Protein AF-A0A510KWW9-F1 (afdb_monomer_lite)

Structure (mmCIF, N/CA/C/O backbone):
data_AF-A0A510KWW9-F1
#
_entry.id   AF-A0A510KWW9-F1
#
loop_
_atom_site.group_PDB
_atom_site.id
_atom_site.type_symbol
_atom_site.label_atom_id
_atom_site.label_alt_id
_atom_site.label_comp_id
_atom_site.label_asym_id
_atom_site.label_entity_id
_atom_site.label_seq_id
_atom_site.pdbx_PDB_ins_code
_atom_site.Cartn_x
_atom_site.Cartn_y
_atom_site.Cartn_z
_atom_site.occupancy
_atom_site.B_iso_or_equiv
_atom_site.auth_seq_id
_atom_site.auth_comp_id
_atom_site.auth_asym_id
_atom_site.auth_atom_id
_atom_site.pdbx_PDB_model_num
ATOM 1 N N . MET A 1 1 ? 3.761 -15.481 -24.600 1.00 46.19 1 MET A N 1
ATOM 2 C CA . MET A 1 1 ? 4.751 -14.440 -24.250 1.00 46.19 1 MET A CA 1
ATOM 3 C C . MET A 1 1 ? 3.990 -13.136 -24.106 1.00 46.19 1 MET A C 1
ATOM 5 O O . MET A 1 1 ? 3.268 -12.791 -25.031 1.00 46.19 1 MET A O 1
ATOM 9 N N . TYR A 1 2 ? 4.041 -12.495 -22.937 1.00 48.88 2 TYR A N 1
ATOM 10 C CA . TYR A 1 2 ? 3.328 -11.239 -22.695 1.00 48.88 2 TYR A CA 1
ATOM 11 C C . TYR A 1 2 ? 3.977 -10.134 -23.534 1.00 48.88 2 TYR A C 1
ATOM 13 O O . TYR A 1 2 ? 5.136 -9.795 -23.311 1.00 48.88 2 TYR A O 1
ATOM 21 N N . ASP A 1 3 ? 3.262 -9.620 -24.533 1.00 52.78 3 ASP A N 1
ATOM 22 C CA . ASP A 1 3 ? 3.738 -8.524 -25.379 1.00 52.78 3 ASP A CA 1
ATOM 23 C C . ASP A 1 3 ? 3.841 -7.234 -24.545 1.00 52.78 3 ASP A C 1
ATOM 25 O O . ASP A 1 3 ? 2.838 -6.588 -24.245 1.00 52.78 3 ASP A O 1
ATOM 29 N N . GLY A 1 4 ? 5.060 -6.895 -24.114 1.00 59.75 4 GLY A N 1
ATOM 30 C CA . GLY A 1 4 ? 5.391 -5.620 -23.465 1.00 59.75 4 GLY A CA 1
ATOM 31 C C . GLY A 1 4 ? 5.189 -5.526 -21.947 1.00 59.75 4 GLY A C 1
ATOM 32 O O . GLY A 1 4 ? 5.529 -4.492 -21.372 1.00 59.75 4 GLY A O 1
ATOM 33 N N . GLY A 1 5 ? 4.678 -6.575 -21.293 1.00 73.88 5 GLY A N 1
ATOM 34 C CA . GLY A 1 5 ? 4.526 -6.634 -19.832 1.00 73.88 5 GLY A CA 1
ATOM 35 C C . GLY A 1 5 ? 5.814 -7.031 -19.097 1.00 73.88 5 GLY A C 1
ATOM 36 O O . GLY A 1 5 ? 6.693 -7.673 -19.670 1.00 73.88 5 GLY A O 1
ATOM 37 N N . ILE A 1 6 ? 5.912 -6.680 -17.811 1.00 85.56 6 ILE A N 1
ATOM 38 C CA . ILE A 1 6 ? 6.996 -7.101 -16.911 1.00 85.56 6 ILE A CA 1
ATOM 39 C C . ILE A 1 6 ? 6.440 -8.017 -15.817 1.00 85.56 6 ILE A C 1
ATOM 41 O O . ILE A 1 6 ? 5.424 -7.717 -15.201 1.00 85.56 6 ILE A O 1
ATOM 45 N N . ASN A 1 7 ? 7.124 -9.133 -15.578 1.00 86.62 7 ASN A N 1
ATOM 46 C CA . ASN A 1 7 ? 6.945 -9.979 -14.402 1.00 86.62 7 ASN A CA 1
ATOM 47 C C . ASN A 1 7 ? 8.329 -10.513 -14.025 1.00 86.62 7 ASN A C 1
ATOM 49 O O . ASN A 1 7 ? 8.817 -11.454 -14.648 1.00 86.62 7 ASN A O 1
ATOM 53 N N . GLN A 1 8 ? 9.012 -9.814 -13.123 1.00 87.81 8 GLN A N 1
ATOM 54 C CA . GLN A 1 8 ? 10.411 -10.064 -12.781 1.00 87.81 8 GLN A CA 1
ATOM 55 C C . GLN A 1 8 ? 10.607 -9.933 -11.274 1.00 87.81 8 GLN A C 1
ATOM 57 O O . GLN A 1 8 ? 10.039 -9.034 -10.653 1.00 87.81 8 GLN A O 1
ATOM 62 N N . VAL A 1 9 ? 11.460 -10.787 -10.708 1.00 90.12 9 VAL A N 1
ATOM 63 C CA . VAL A 1 9 ? 11.978 -10.601 -9.349 1.00 90.12 9 VAL A CA 1
ATOM 64 C C . VAL A 1 9 ? 13.069 -9.537 -9.431 1.00 90.12 9 VAL A C 1
ATOM 66 O O . VAL A 1 9 ? 14.187 -9.809 -9.855 1.00 90.12 9 VAL A O 1
ATOM 69 N N . MET A 1 10 ? 12.720 -8.290 -9.114 1.00 91.50 10 MET A N 1
ATOM 70 C CA . MET A 1 10 ? 13.661 -7.169 -9.154 1.00 91.50 10 MET A CA 1
ATOM 71 C C . MET A 1 10 ? 14.387 -7.047 -7.810 1.00 91.50 10 MET A C 1
ATOM 73 O O . MET A 1 10 ? 13.744 -6.956 -6.767 1.00 91.50 10 MET A O 1
ATOM 77 N N . GLY A 1 11 ? 15.718 -6.983 -7.826 1.00 91.25 11 GLY A N 1
ATOM 78 C CA . GLY A 1 11 ? 16.525 -6.920 -6.608 1.00 91.25 11 GLY A CA 1
ATOM 79 C C . GLY A 1 11 ? 17.961 -6.477 -6.869 1.00 91.25 11 GLY A C 1
ATOM 80 O O . GLY A 1 11 ? 18.468 -6.556 -7.986 1.00 91.25 11 GLY A O 1
ATOM 81 N N . THR A 1 12 ? 18.630 -5.976 -5.830 1.00 89.88 12 THR A N 1
ATOM 82 C CA . THR A 1 12 ? 20.052 -5.586 -5.887 1.00 89.88 12 THR A CA 1
ATOM 83 C C . THR A 1 12 ? 21.000 -6.720 -5.501 1.00 89.88 12 THR A C 1
ATOM 85 O O . THR A 1 12 ? 22.215 -6.573 -5.666 1.00 89.88 12 THR A O 1
ATOM 88 N N . GLN A 1 13 ? 20.452 -7.830 -4.999 1.00 89.06 13 GLN A N 1
ATOM 89 C CA . GLN A 1 13 ? 21.200 -9.014 -4.593 1.00 89.06 13 GLN A CA 1
ATOM 90 C C . GLN A 1 13 ? 21.822 -9.728 -5.803 1.00 89.06 13 GLN A C 1
ATOM 92 O O . GLN A 1 13 ? 21.402 -9.524 -6.942 1.00 89.06 13 GLN A O 1
ATOM 97 N N . ASP A 1 14 ? 22.843 -10.542 -5.543 1.00 89.44 14 ASP A N 1
ATOM 98 C CA . ASP A 1 14 ? 23.464 -11.435 -6.525 1.00 89.44 14 ASP A CA 1
ATOM 99 C C . ASP A 1 14 ? 23.180 -12.888 -6.115 1.00 89.44 14 ASP A C 1
ATOM 101 O O . ASP A 1 14 ? 24.012 -13.569 -5.523 1.00 89.44 14 ASP A O 1
ATOM 105 N N . ASP A 1 15 ? 21.928 -13.304 -6.304 1.00 92.31 15 ASP A N 1
ATOM 106 C CA . ASP A 1 15 ? 21.355 -14.575 -5.828 1.00 92.31 15 ASP A CA 1
ATOM 107 C C . ASP A 1 15 ? 20.952 -15.519 -6.980 1.00 92.31 15 ASP A C 1
ATOM 109 O O . ASP A 1 15 ? 20.363 -16.576 -6.757 1.00 92.31 15 ASP A O 1
ATOM 113 N N . GLY A 1 16 ? 21.253 -15.136 -8.225 1.00 91.19 16 GLY A N 1
ATOM 114 C CA . GLY A 1 16 ? 20.901 -15.888 -9.430 1.00 91.19 16 GLY A CA 1
ATOM 115 C C . GLY A 1 16 ? 19.420 -15.841 -9.829 1.00 91.19 16 GLY A C 1
ATOM 116 O O . GLY A 1 16 ? 19.074 -16.411 -10.864 1.00 91.19 16 GLY A O 1
ATOM 117 N N . VAL A 1 17 ? 18.554 -15.166 -9.065 1.00 90.00 17 VAL A N 1
ATOM 118 C CA . VAL A 1 17 ? 17.116 -15.017 -9.366 1.00 90.00 17 VAL A CA 1
ATOM 119 C C . VAL A 1 17 ? 16.690 -13.557 -9.528 1.00 90.00 17 VAL A C 1
ATOM 121 O O . VAL A 1 17 ? 15.784 -13.264 -10.308 1.00 90.00 17 VAL A O 1
ATOM 124 N N . SER A 1 18 ? 17.360 -12.640 -8.837 1.00 92.31 18 SER A N 1
ATOM 125 C CA . SER A 1 18 ? 17.085 -11.211 -8.835 1.00 92.31 18 SER A CA 1
ATOM 126 C C . SER A 1 18 ? 17.694 -10.512 -10.051 1.00 92.31 18 SER A C 1
ATOM 128 O O . SER A 1 18 ? 18.872 -10.680 -10.374 1.00 92.31 18 SER A O 1
ATOM 130 N N . VAL A 1 19 ? 16.912 -9.650 -10.703 1.00 93.06 19 VAL A N 1
ATOM 131 C CA . VAL A 1 19 ? 17.382 -8.781 -11.790 1.00 93.06 19 VAL A CA 1
ATOM 132 C C . VAL A 1 19 ? 17.459 -7.318 -11.344 1.00 93.06 19 VAL A C 1
ATOM 134 O O . VAL A 1 19 ? 16.545 -6.777 -10.723 1.00 93.06 19 VAL A O 1
ATOM 137 N N . LYS A 1 20 ? 18.564 -6.645 -11.686 1.00 92.88 20 LYS A N 1
ATOM 138 C CA . LYS A 1 20 ? 18.809 -5.234 -11.319 1.00 92.88 20 LYS A CA 1
ATOM 139 C C . LYS A 1 20 ? 18.159 -4.236 -12.278 1.00 92.88 20 LYS A C 1
ATOM 141 O O . LYS A 1 20 ? 17.880 -3.103 -11.899 1.00 92.88 20 LYS A O 1
ATOM 146 N N . GLU A 1 21 ? 17.950 -4.636 -13.529 1.00 92.75 21 GLU A N 1
ATOM 147 C CA . GLU A 1 21 ? 17.449 -3.772 -14.596 1.00 92.75 21 GLU A CA 1
ATOM 148 C C . GLU A 1 21 ? 16.561 -4.577 -15.549 1.00 92.75 21 GLU A C 1
ATOM 150 O O . GLU A 1 21 ? 16.926 -5.671 -15.976 1.00 92.75 21 GLU A O 1
ATOM 155 N N . PHE A 1 22 ? 15.423 -3.996 -15.931 1.00 90.94 22 PHE A N 1
ATOM 156 C CA . PHE A 1 22 ? 14.594 -4.483 -17.027 1.00 90.94 22 PHE A CA 1
ATOM 157 C C . PHE A 1 22 ? 14.551 -3.426 -18.131 1.00 90.94 22 PHE A C 1
ATOM 159 O O . PHE A 1 22 ? 14.218 -2.265 -17.882 1.00 90.94 22 PHE A O 1
ATOM 166 N N . LYS A 1 23 ? 14.891 -3.823 -19.360 1.00 89.94 23 LYS A N 1
ATOM 167 C CA . LYS A 1 23 ? 14.899 -2.936 -20.531 1.00 89.94 23 LYS A CA 1
ATOM 168 C C . LYS A 1 23 ? 13.671 -3.182 -21.393 1.00 89.94 23 LYS A C 1
ATOM 170 O O . LYS A 1 23 ? 13.186 -4.302 -21.487 1.00 89.94 23 LYS A O 1
ATOM 175 N N . ASN A 1 24 ? 13.237 -2.129 -22.084 1.00 87.88 24 ASN A N 1
ATOM 176 C CA . ASN A 1 24 ? 12.131 -2.162 -23.045 1.00 87.88 24 ASN A CA 1
ATOM 177 C C . ASN A 1 24 ? 10.748 -2.416 -22.414 1.00 87.88 24 ASN A C 1
ATOM 179 O O . ASN A 1 24 ? 9.878 -3.006 -23.051 1.00 87.88 24 ASN A O 1
ATOM 183 N N . LEU A 1 25 ? 10.527 -1.932 -21.183 1.00 88.12 25 LEU A N 1
ATOM 184 C CA . LEU A 1 25 ? 9.182 -1.843 -20.607 1.00 88.12 25 LEU A CA 1
ATOM 185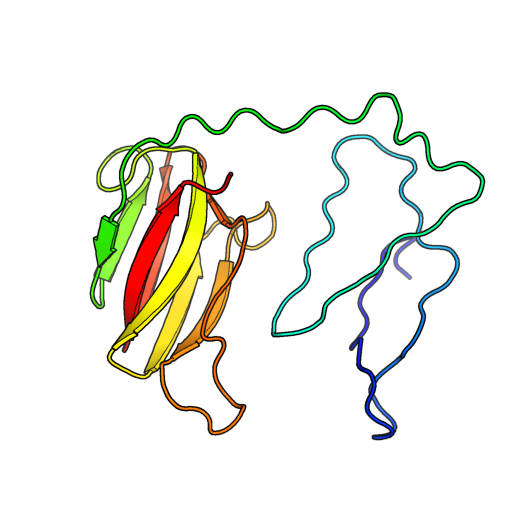 C C . LEU A 1 25 ? 8.293 -0.968 -21.494 1.00 88.12 25 LEU A C 1
ATOM 187 O O . LEU A 1 25 ? 8.621 0.188 -21.771 1.00 88.12 25 LEU A O 1
ATOM 191 N N . LYS A 1 26 ? 7.165 -1.526 -21.934 1.00 85.81 26 LYS A N 1
ATOM 192 C CA . LYS A 1 26 ? 6.242 -0.868 -22.853 1.00 85.81 26 LYS A CA 1
ATOM 193 C C . LYS A 1 26 ? 5.103 -0.228 -22.060 1.00 85.81 26 LYS A C 1
ATOM 195 O O . LYS A 1 26 ? 4.219 -0.914 -21.563 1.00 85.81 26 LYS A O 1
ATOM 200 N N . LEU A 1 27 ? 5.152 1.098 -21.937 1.00 83.50 27 LEU A N 1
ATOM 201 C CA . LEU A 1 27 ? 4.135 1.926 -21.275 1.00 83.50 27 LEU A CA 1
ATOM 202 C C . LEU A 1 27 ? 3.444 2.835 -22.304 1.00 83.50 27 LEU A C 1
ATOM 204 O O . LEU A 1 27 ? 3.488 4.057 -22.196 1.00 83.50 27 LEU A O 1
ATOM 208 N N . ASP A 1 28 ? 2.902 2.242 -23.369 1.00 80.88 28 ASP A N 1
ATOM 209 C CA . ASP A 1 28 ? 2.412 2.957 -24.559 1.00 80.88 28 ASP A CA 1
ATOM 210 C C . ASP A 1 28 ? 0.882 3.096 -24.637 1.00 80.88 28 ASP A C 1
ATOM 212 O O . ASP A 1 28 ? 0.360 3.712 -25.567 1.00 80.88 28 ASP A O 1
ATOM 216 N N . LYS A 1 29 ? 0.157 2.562 -23.651 1.00 81.44 29 LYS A N 1
ATOM 217 C CA . LYS A 1 29 ? -1.300 2.688 -23.522 1.00 81.44 29 LYS A CA 1
ATOM 218 C C . LYS A 1 29 ? -1.652 3.540 -22.308 1.00 81.44 29 LYS A C 1
ATOM 220 O O . LYS A 1 29 ? -0.873 3.663 -21.364 1.00 81.44 29 LYS A O 1
ATOM 225 N N . LYS A 1 30 ? -2.852 4.123 -22.335 1.00 75.88 30 LYS A N 1
ATOM 226 C CA . LYS A 1 30 ? -3.446 4.734 -21.140 1.00 75.88 30 LYS A CA 1
ATOM 227 C C . LYS A 1 30 ? -3.742 3.651 -20.100 1.00 75.88 30 LYS A C 1
ATOM 229 O O . LYS A 1 30 ? -3.934 2.493 -20.462 1.00 75.88 30 LYS A O 1
ATOM 234 N N . ASP A 1 31 ? -3.753 4.059 -18.834 1.00 75.00 31 ASP A N 1
ATOM 235 C CA . ASP A 1 31 ? -4.178 3.237 -17.694 1.00 75.00 31 ASP A CA 1
ATOM 236 C C . ASP A 1 31 ? -3.354 1.953 -17.470 1.00 75.00 31 ASP A C 1
ATOM 238 O O . ASP A 1 31 ? -3.835 0.984 -16.891 1.00 75.00 31 ASP A O 1
ATOM 242 N N . ILE A 1 32 ? -2.082 1.948 -17.889 1.00 79.75 32 ILE A N 1
ATOM 243 C CA . ILE A 1 32 ? -1.135 0.895 -17.502 1.00 79.75 32 ILE A CA 1
ATOM 244 C C . ILE A 1 32 ? -0.736 1.098 -16.036 1.00 79.75 32 ILE A C 1
ATOM 246 O O . ILE A 1 32 ? -0.161 2.131 -15.683 1.00 79.75 32 ILE A O 1
ATOM 250 N N . SER A 1 33 ? -0.999 0.096 -15.197 1.00 78.00 33 SER A N 1
ATOM 251 C CA . SER A 1 33 ? -0.508 0.028 -13.823 1.00 78.00 33 SER A CA 1
ATOM 252 C C . SER A 1 33 ? 0.861 -0.653 -13.763 1.00 78.00 33 SER A C 1
ATOM 254 O O . SER A 1 33 ? 1.150 -1.609 -14.482 1.00 78.00 33 SER A O 1
ATOM 256 N N . ILE A 1 34 ? 1.722 -0.142 -12.885 1.00 82.31 34 ILE A N 1
ATOM 257 C CA . ILE A 1 34 ? 2.943 -0.825 -12.461 1.00 82.31 34 ILE A CA 1
ATOM 258 C C . ILE A 1 34 ? 2.793 -1.049 -10.967 1.00 82.31 34 ILE A C 1
ATOM 260 O O . ILE A 1 34 ? 2.711 -0.085 -10.207 1.00 82.31 34 ILE A O 1
ATOM 264 N N . THR A 1 35 ? 2.770 -2.312 -10.566 1.00 78.94 35 THR A N 1
ATOM 265 C CA . THR A 1 35 ? 2.732 -2.702 -9.159 1.00 78.94 35 THR A CA 1
ATOM 266 C C . THR A 1 35 ? 4.134 -3.103 -8.726 1.00 78.94 35 THR A C 1
ATOM 268 O O . THR A 1 35 ? 4.808 -3.873 -9.413 1.00 78.94 35 THR A O 1
ATOM 271 N N . VAL A 1 36 ? 4.584 -2.558 -7.598 1.00 83.75 36 VAL A N 1
ATOM 272 C CA . VAL A 1 36 ? 5.880 -2.870 -6.995 1.00 83.75 36 VAL A CA 1
ATOM 273 C C . VAL A 1 36 ? 5.609 -3.370 -5.589 1.00 83.75 36 VAL A C 1
ATOM 275 O O . VAL A 1 36 ? 5.153 -2.605 -4.746 1.00 83.75 36 VAL A O 1
ATOM 278 N N . ASN A 1 37 ? 5.867 -4.654 -5.374 1.00 77.38 37 ASN A N 1
ATOM 279 C CA . ASN A 1 37 ? 5.618 -5.325 -4.103 1.00 77.38 37 ASN A CA 1
ATOM 280 C C . ASN A 1 37 ? 6.905 -5.429 -3.280 1.00 77.38 37 ASN A C 1
ATOM 282 O O . ASN A 1 37 ? 8.020 -5.314 -3.806 1.00 77.38 37 ASN A O 1
ATOM 286 N N . GLY A 1 38 ? 6.750 -5.685 -1.983 1.00 79.62 38 GLY A N 1
ATOM 287 C CA . GLY A 1 38 ? 7.874 -5.786 -1.058 1.00 79.62 38 GLY A CA 1
ATOM 288 C C . GLY A 1 38 ? 8.609 -4.456 -0.856 1.00 79.62 38 GLY A C 1
ATOM 289 O O . GLY A 1 38 ? 8.005 -3.394 -0.739 1.00 79.62 38 GLY A O 1
ATOM 290 N N . THR A 1 39 ? 9.939 -4.508 -0.773 1.00 79.19 39 THR A N 1
ATOM 291 C CA . THR A 1 39 ? 10.787 -3.348 -0.430 1.00 79.19 39 THR A CA 1
ATOM 292 C C . THR A 1 39 ? 11.516 -2.741 -1.629 1.00 79.19 39 THR A C 1
ATOM 294 O O . THR A 1 39 ? 12.351 -1.847 -1.467 1.00 79.19 39 THR A O 1
ATOM 297 N N . ALA A 1 40 ? 11.230 -3.221 -2.841 1.00 85.19 40 ALA A N 1
ATOM 298 C CA . ALA A 1 40 ? 11.894 -2.749 -4.044 1.00 85.19 40 ALA A CA 1
ATOM 299 C C . ALA A 1 40 ? 11.528 -1.284 -4.330 1.00 85.19 40 ALA A C 1
ATOM 301 O O . ALA A 1 40 ? 10.362 -0.917 -4.435 1.00 85.19 40 ALA A O 1
ATOM 302 N N . VAL A 1 41 ? 12.545 -0.445 -4.524 1.00 85.81 41 VAL A N 1
ATOM 303 C CA . VAL A 1 41 ? 12.377 0.919 -5.034 1.00 85.81 41 VAL A CA 1
ATOM 304 C C . VAL A 1 41 ? 12.872 0.938 -6.470 1.00 85.81 41 VAL A C 1
ATOM 306 O O . VAL A 1 41 ? 14.053 0.704 -6.729 1.00 85.81 41 VAL A O 1
ATOM 309 N N . ILE A 1 42 ? 11.973 1.217 -7.412 1.00 88.81 42 ILE A N 1
ATOM 310 C CA . ILE A 1 42 ? 12.311 1.251 -8.836 1.00 88.81 42 ILE A CA 1
ATOM 311 C C . ILE A 1 42 ? 12.451 2.683 -9.344 1.00 88.81 42 ILE A C 1
ATOM 313 O O . ILE A 1 42 ? 11.721 3.593 -8.953 1.00 88.81 42 ILE A O 1
ATOM 317 N N . LYS A 1 43 ? 13.377 2.872 -10.283 1.00 89.88 43 LYS A N 1
ATOM 318 C CA . LYS A 1 43 ? 13.508 4.099 -11.066 1.00 89.88 43 LYS A CA 1
ATOM 319 C C . LYS A 1 43 ? 13.106 3.803 -12.504 1.00 89.88 43 LYS A C 1
ATOM 321 O O . LYS A 1 43 ? 13.765 3.020 -13.181 1.00 89.88 43 LYS A O 1
ATOM 326 N N . LEU A 1 44 ? 12.065 4.474 -12.988 1.00 88.94 44 LEU A N 1
ATOM 327 C CA . LEU A 1 44 ? 11.680 4.426 -14.397 1.00 88.94 44 LEU A CA 1
ATOM 328 C C . LEU A 1 44 ? 12.428 5.512 -15.172 1.00 88.94 44 LEU A C 1
ATOM 330 O O . LEU A 1 44 ? 12.511 6.659 -14.734 1.00 88.94 44 LEU A O 1
ATOM 334 N N . SER A 1 45 ? 12.982 5.160 -16.332 1.00 88.50 45 SER A N 1
ATOM 335 C CA . SER A 1 45 ? 13.638 6.128 -17.211 1.00 88.50 45 SER A CA 1
ATOM 336 C C . SER A 1 45 ? 13.347 5.827 -18.678 1.00 88.50 45 SER A C 1
ATOM 338 O O . SER A 1 45 ? 13.341 4.675 -19.103 1.00 88.50 45 SER A O 1
ATOM 340 N N . SER A 1 46 ? 13.074 6.874 -19.453 1.00 88.06 46 SER A N 1
ATOM 341 C CA . SER A 1 46 ? 12.895 6.797 -20.903 1.00 88.06 46 SER A CA 1
ATOM 342 C C . SER A 1 46 ? 13.264 8.137 -21.528 1.00 88.06 46 SER A C 1
ATOM 344 O O . SER A 1 46 ? 12.928 9.188 -20.984 1.00 88.06 46 SER A O 1
ATOM 346 N N . LYS A 1 47 ? 13.910 8.108 -22.701 1.00 88.94 47 LYS A N 1
ATOM 347 C CA . LYS A 1 47 ? 14.170 9.319 -23.500 1.00 88.94 47 LYS A CA 1
ATOM 348 C C . LYS A 1 47 ? 12.874 10.007 -23.947 1.00 88.94 47 LYS A C 1
ATOM 350 O O . LYS A 1 47 ? 12.879 11.210 -24.173 1.00 88.94 47 LYS A O 1
ATOM 355 N N . ALA A 1 48 ? 11.782 9.249 -24.066 1.00 86.38 48 ALA A N 1
ATOM 356 C CA . ALA A 1 48 ? 10.467 9.744 -24.463 1.00 86.38 48 ALA A CA 1
ATOM 357 C C . ALA A 1 48 ? 9.559 10.092 -23.267 1.00 86.38 48 ALA A C 1
ATOM 359 O O . ALA A 1 48 ? 8.408 10.467 -23.476 1.00 86.38 48 ALA A O 1
ATOM 360 N N . ALA A 1 49 ? 10.033 9.957 -22.020 1.00 83.56 49 ALA A N 1
ATOM 361 C CA . ALA A 1 49 ? 9.215 10.233 -20.840 1.00 83.56 49 ALA A CA 1
ATOM 362 C C . ALA A 1 49 ? 8.773 11.705 -20.807 1.00 83.56 49 ALA A C 1
ATOM 364 O O . ALA A 1 49 ? 9.594 12.619 -20.725 1.00 83.56 49 ALA A O 1
ATOM 365 N N . GLN A 1 50 ? 7.461 11.936 -20.828 1.00 83.19 50 GLN A N 1
ATOM 366 C CA . GLN A 1 50 ? 6.873 13.270 -20.740 1.00 83.19 50 GLN A CA 1
ATOM 367 C C . GLN A 1 50 ? 6.406 13.550 -19.309 1.00 83.19 50 GLN A C 1
ATOM 369 O O . GLN A 1 50 ? 5.234 13.402 -18.980 1.00 83.19 50 GLN A O 1
ATOM 374 N N . THR A 1 51 ? 7.323 13.974 -18.439 1.00 83.56 51 THR A N 1
ATOM 375 C CA . THR A 1 51 ? 7.007 14.223 -17.020 1.00 83.56 51 THR A CA 1
ATOM 376 C C . THR A 1 51 ? 6.346 15.579 -16.759 1.00 83.56 51 THR A C 1
ATOM 378 O O . THR A 1 51 ? 5.688 15.751 -15.740 1.00 83.56 51 THR A O 1
ATOM 381 N N . LYS A 1 52 ? 6.467 16.537 -17.690 1.00 85.12 52 LYS A N 1
ATOM 382 C CA . LYS A 1 52 ? 5.950 17.913 -17.536 1.00 85.12 52 LYS A CA 1
ATOM 383 C C . LYS A 1 52 ? 4.433 17.993 -17.330 1.00 85.12 52 LYS A C 1
ATOM 385 O O . LYS A 1 52 ? 3.962 18.942 -16.719 1.00 85.12 52 LYS A O 1
ATOM 390 N N . ASN A 1 53 ? 3.691 17.012 -17.845 1.00 80.31 53 ASN A N 1
ATOM 391 C CA . ASN A 1 53 ? 2.229 16.961 -17.774 1.00 80.31 53 ASN A CA 1
ATOM 392 C C . ASN A 1 53 ? 1.722 15.945 -16.740 1.00 80.31 53 ASN A C 1
ATOM 394 O O . ASN A 1 53 ? 0.527 15.650 -16.724 1.00 80.31 53 ASN A O 1
ATOM 398 N N . LEU A 1 54 ? 2.608 15.386 -15.905 1.00 81.31 54 LEU A N 1
ATOM 399 C CA . LEU A 1 54 ? 2.183 14.527 -14.808 1.00 81.31 54 LEU A CA 1
ATOM 400 C C . LEU A 1 54 ? 1.365 15.360 -13.829 1.00 81.31 54 LEU A C 1
ATOM 402 O O . LEU A 1 54 ? 1.837 16.361 -13.291 1.00 81.31 54 LEU A O 1
ATOM 406 N N . LYS A 1 55 ? 0.124 14.936 -13.617 1.00 77.75 55 LYS A N 1
ATOM 407 C CA . LYS A 1 55 ? -0.752 15.504 -12.603 1.00 77.75 55 LYS A CA 1
ATOM 408 C C . LYS A 1 55 ? -0.826 14.512 -11.448 1.00 77.75 55 LYS A C 1
ATOM 410 O O . LYS A 1 55 ? -1.069 13.333 -11.717 1.00 77.75 55 LYS A O 1
ATOM 415 N N . PRO A 1 56 ? -0.623 14.954 -10.196 1.00 75.31 56 PRO A N 1
ATOM 416 C CA . PRO A 1 56 ? -0.949 14.133 -9.044 1.00 75.31 56 PRO A CA 1
ATOM 417 C C . PRO A 1 56 ? -2.403 13.678 -9.149 1.00 75.31 56 PRO A C 1
ATOM 419 O O . PRO A 1 56 ? -3.271 14.443 -9.581 1.00 75.31 56 PRO A O 1
ATOM 422 N N . LYS A 1 57 ? -2.668 12.429 -8.774 1.00 75.50 57 LYS A N 1
ATOM 423 C CA . LYS A 1 57 ? -4.041 11.962 -8.626 1.00 75.50 57 LYS A CA 1
ATOM 424 C C . LYS A 1 57 ? -4.597 12.623 -7.367 1.00 75.50 57 LYS A C 1
ATOM 426 O O . LYS A 1 57 ? -3.984 12.517 -6.310 1.00 75.50 57 LYS A O 1
ATOM 431 N N . GLU A 1 58 ? -5.715 13.336 -7.482 1.00 87.75 58 GLU A N 1
ATOM 432 C CA . GLU A 1 58 ? -6.364 13.907 -6.301 1.00 87.75 58 GLU A CA 1
ATOM 433 C C . GLU A 1 58 ? -6.760 12.778 -5.346 1.00 87.75 58 GLU A C 1
ATOM 435 O O . GLU A 1 58 ? -7.417 11.814 -5.751 1.00 87.75 58 GLU A O 1
ATOM 440 N N . ASN A 1 59 ? -6.346 12.899 -4.085 1.00 94.62 59 ASN A N 1
ATOM 441 C CA . ASN A 1 59 ? -6.695 11.947 -3.046 1.00 94.62 59 ASN A CA 1
ATOM 442 C C . ASN A 1 59 ? -7.897 12.472 -2.240 1.00 94.62 59 ASN A C 1
ATOM 444 O O . ASN A 1 59 ? -7.758 13.461 -1.518 1.00 94.62 59 ASN A O 1
ATOM 448 N N . PRO A 1 60 ? -9.082 11.849 -2.354 1.00 95.25 60 PRO A N 1
ATOM 449 C CA . PRO A 1 60 ? -10.269 12.287 -1.623 1.00 95.25 60 PRO A CA 1
ATOM 450 C C . PRO A 1 60 ? -10.245 11.916 -0.133 1.00 95.25 60 PRO A C 1
ATOM 452 O O . PRO A 1 60 ? -11.020 12.499 0.629 1.00 95.25 60 PRO A O 1
ATOM 455 N N . ALA A 1 61 ? -9.386 10.980 0.285 1.00 96.50 61 ALA A N 1
ATOM 456 C CA . ALA A 1 61 ? -9.286 10.540 1.672 1.00 96.50 61 ALA A CA 1
ATOM 457 C C . ALA A 1 61 ? -8.767 11.657 2.584 1.00 96.50 61 ALA A C 1
ATOM 459 O O . ALA A 1 61 ? -7.791 12.338 2.265 1.00 96.50 61 ALA A O 1
ATOM 460 N N . LYS A 1 62 ? -9.397 11.823 3.753 1.00 96.31 62 LYS A N 1
ATOM 461 C CA . LYS A 1 62 ? -9.002 12.852 4.735 1.00 96.31 62 LYS A CA 1
ATOM 462 C C . LYS A 1 62 ? -8.713 12.297 6.121 1.00 96.31 62 LYS A C 1
ATOM 464 O O . LYS A 1 62 ? -8.079 12.980 6.924 1.00 96.31 62 LYS A O 1
ATOM 469 N N . LYS A 1 63 ? -9.194 11.091 6.418 1.00 97.94 63 LYS A N 1
ATOM 470 C CA . LYS A 1 63 ? -9.084 10.475 7.741 1.00 97.94 63 LYS A CA 1
ATOM 471 C C . LYS A 1 63 ? -8.055 9.363 7.768 1.00 97.94 63 LYS A C 1
A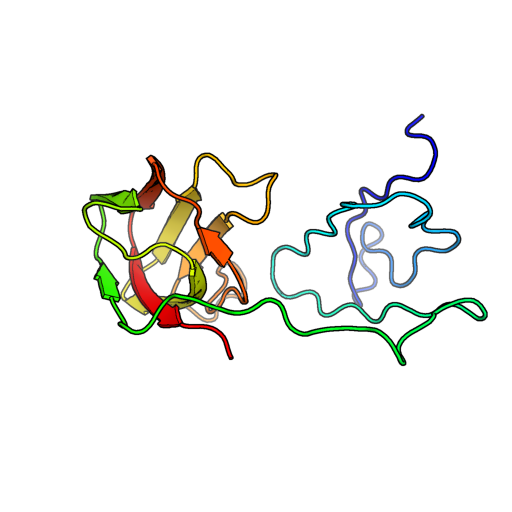TOM 473 O O . LYS A 1 63 ? -7.887 8.632 6.797 1.00 97.94 63 LYS A O 1
ATOM 478 N N . GLU A 1 64 ? -7.415 9.227 8.919 1.00 98.44 64 GLU A N 1
ATOM 479 C CA . GLU A 1 64 ? -6.613 8.060 9.254 1.00 98.44 64 GLU A CA 1
ATOM 480 C C . GLU A 1 64 ? -7.485 7.004 9.940 1.00 98.44 64 GLU A C 1
ATOM 482 O O . GLU A 1 64 ? -8.445 7.339 10.640 1.00 98.44 64 GLU A O 1
ATOM 487 N N . TYR A 1 65 ? -7.115 5.737 9.785 1.00 98.44 65 TYR A N 1
ATOM 488 C CA . TYR A 1 65 ? -7.809 4.607 10.400 1.00 98.44 65 TYR A CA 1
ATOM 489 C C . TYR A 1 65 ? -6.807 3.677 11.064 1.00 98.44 65 TYR A C 1
ATOM 491 O O . TYR A 1 65 ? -5.704 3.503 10.556 1.00 98.44 65 TYR A O 1
ATOM 499 N N . THR A 1 66 ? -7.205 3.040 12.162 1.00 98.50 66 THR A N 1
ATOM 500 C CA . THR A 1 66 ? -6.425 1.971 12.792 1.00 98.50 66 THR A CA 1
ATOM 501 C C . THR A 1 66 ? -7.308 0.746 12.915 1.00 98.50 66 THR A C 1
ATOM 503 O O . THR A 1 66 ? -8.370 0.808 13.534 1.00 98.50 66 THR A O 1
ATOM 506 N N . PHE A 1 67 ? -6.856 -0.366 12.351 1.00 97.69 67 PHE A N 1
ATOM 507 C CA . PHE A 1 67 ? -7.615 -1.605 12.284 1.00 97.69 67 PHE A CA 1
ATOM 508 C C . PHE A 1 67 ? -6.795 -2.771 12.814 1.00 97.69 67 PHE A C 1
ATOM 510 O O . PHE A 1 67 ? -5.599 -2.866 12.556 1.00 97.69 67 PHE A O 1
ATOM 517 N N . SER A 1 68 ? -7.448 -3.655 13.560 1.00 97.69 68 SER A N 1
ATOM 518 C CA . SER A 1 68 ? -6.908 -4.972 13.912 1.00 97.69 68 SER A CA 1
ATOM 519 C C . SER A 1 68 ? -7.370 -5.999 12.873 1.00 97.69 68 SER A C 1
ATOM 521 O O . SER A 1 68 ? -7.907 -5.628 11.832 1.00 97.69 68 SER A O 1
ATOM 523 N N . SER A 1 69 ? -7.181 -7.291 13.144 1.00 98.31 69 SER A N 1
ATOM 524 C CA . SER A 1 69 ? -7.707 -8.346 12.276 1.00 98.31 69 SER A CA 1
ATOM 525 C C . SER A 1 69 ? -9.220 -8.206 12.063 1.00 98.31 69 SER A C 1
ATOM 527 O O . SER A 1 69 ? -9.969 -8.053 13.030 1.00 98.31 69 SER A O 1
ATOM 529 N N . GLY A 1 70 ? -9.666 -8.297 10.813 1.00 98.56 70 GLY A N 1
ATOM 530 C CA . GLY A 1 70 ? -11.056 -8.111 10.415 1.00 98.56 70 GLY A CA 1
ATOM 531 C C . GLY A 1 70 ? -11.214 -7.931 8.906 1.00 98.56 70 GLY A C 1
ATOM 532 O O . GLY A 1 70 ? -10.235 -7.927 8.162 1.00 98.56 70 GLY A O 1
ATOM 533 N N . ASN A 1 71 ? -12.464 -7.777 8.472 1.00 98.56 71 ASN A N 1
ATOM 534 C CA . ASN A 1 71 ? -12.816 -7.403 7.105 1.00 98.56 71 ASN A CA 1
ATOM 535 C C . ASN A 1 71 ? -13.478 -6.027 7.131 1.00 98.56 71 ASN A C 1
ATOM 537 O O . ASN A 1 71 ? -14.373 -5.799 7.947 1.00 98.56 71 ASN A O 1
ATOM 541 N N . TYR A 1 72 ? -13.045 -5.144 6.240 1.00 98.56 72 TYR A N 1
ATOM 542 C CA . TYR A 1 72 ? -13.477 -3.753 6.161 1.00 98.56 72 TYR A CA 1
ATOM 543 C C . TYR A 1 72 ? -13.892 -3.427 4.734 1.00 98.56 72 TYR A C 1
ATOM 545 O O . TYR A 1 72 ? -13.259 -3.889 3.786 1.00 98.56 72 TYR A O 1
ATOM 553 N N . VAL A 1 73 ? -14.942 -2.628 4.580 1.00 98.50 73 VAL A N 1
ATOM 554 C CA . VAL A 1 73 ? -15.486 -2.254 3.274 1.00 98.50 73 VAL A CA 1
ATOM 555 C C . VAL A 1 73 ? -15.306 -0.759 3.049 1.00 98.50 73 VAL A C 1
ATOM 557 O O . VAL A 1 73 ? -15.710 0.072 3.869 1.00 98.50 73 VAL A O 1
ATOM 560 N N . VAL A 1 74 ? -14.704 -0.401 1.922 1.00 98.31 74 VAL A N 1
ATOM 561 C CA . VAL A 1 74 ? -14.520 0.996 1.516 1.00 98.31 74 VAL A CA 1
ATOM 562 C C . VAL A 1 74 ? -15.870 1.600 1.120 1.00 98.31 74 VAL A C 1
ATOM 564 O O . VAL A 1 74 ? -16.693 0.954 0.482 1.00 98.31 74 VAL A O 1
ATOM 567 N N . GLY A 1 75 ? -16.127 2.831 1.554 1.00 97.19 75 GLY A N 1
ATOM 568 C CA . GLY A 1 75 ? -17.435 3.491 1.483 1.00 97.19 75 GLY A CA 1
ATOM 569 C C . GLY A 1 75 ? -18.316 3.252 2.717 1.00 97.19 75 GLY A C 1
ATOM 570 O O . GLY A 1 75 ? -19.262 4.006 2.943 1.00 97.19 75 GLY A O 1
ATOM 571 N N . LYS A 1 76 ? -17.983 2.263 3.558 1.00 97.69 76 LYS A N 1
ATOM 572 C CA . LYS A 1 76 ? -18.695 1.961 4.811 1.00 97.69 76 LYS A CA 1
ATOM 573 C C . LYS A 1 76 ? -17.820 2.181 6.042 1.00 97.69 76 LYS A C 1
ATOM 575 O O . LYS A 1 76 ? -18.169 2.973 6.913 1.00 97.69 76 LYS A O 1
ATOM 580 N N . ASP A 1 77 ? -16.692 1.484 6.098 1.00 98.31 77 ASP A N 1
ATOM 581 C CA . ASP A 1 77 ? -15.762 1.498 7.229 1.00 98.31 77 ASP A CA 1
ATOM 582 C C . ASP A 1 77 ? -14.578 2.448 6.975 1.00 98.31 77 ASP A C 1
ATOM 584 O O . ASP A 1 77 ? -13.997 2.995 7.913 1.00 98.31 77 ASP A O 1
ATOM 588 N N . ILE A 1 78 ? -14.238 2.664 5.699 1.00 98.00 78 ILE A N 1
ATOM 589 C CA . ILE A 1 78 ? -13.086 3.446 5.228 1.00 98.00 78 ILE A CA 1
ATOM 590 C C . ILE A 1 78 ? -13.570 4.427 4.159 1.00 98.00 78 ILE A C 1
ATOM 592 O O . ILE A 1 78 ? -14.378 4.062 3.309 1.00 98.00 78 ILE A O 1
ATOM 596 N N . GLU A 1 79 ? -13.091 5.668 4.167 1.00 97.94 79 GLU A N 1
ATOM 597 C CA . GLU A 1 79 ? -13.301 6.582 3.040 1.00 97.94 79 GLU A CA 1
ATOM 598 C C . GLU A 1 79 ? -12.571 6.055 1.794 1.00 97.94 79 GLU A C 1
ATOM 600 O O . GLU A 1 79 ? -11.476 5.504 1.887 1.00 97.94 79 GLU A O 1
ATOM 605 N N . ARG A 1 80 ? -13.155 6.233 0.604 1.00 97.56 80 ARG A N 1
ATOM 606 C CA . ARG A 1 80 ? -12.423 5.958 -0.638 1.00 97.56 80 ARG A CA 1
ATOM 607 C C . ARG A 1 80 ? -11.203 6.870 -0.738 1.00 97.56 80 ARG A C 1
ATOM 609 O O . ARG A 1 80 ? -11.269 8.041 -0.358 1.00 97.56 80 ARG A O 1
ATOM 616 N N . GLY A 1 81 ? -10.122 6.373 -1.323 1.00 96.81 81 GLY A N 1
ATOM 617 C CA . GLY A 1 81 ? -8.930 7.172 -1.572 1.00 96.81 81 GLY A CA 1
ATOM 618 C C . GLY A 1 81 ? -7.659 6.352 -1.702 1.00 96.81 81 GLY A C 1
ATOM 619 O O . GLY A 1 81 ? -7.688 5.168 -2.023 1.00 96.81 81 GLY A O 1
ATOM 620 N N . ILE A 1 82 ? -6.534 7.028 -1.514 1.00 96.19 82 ILE A N 1
ATOM 621 C CA . ILE A 1 82 ? -5.194 6.457 -1.606 1.00 96.19 82 ILE A CA 1
ATOM 622 C C . ILE A 1 82 ? -4.573 6.507 -0.209 1.00 96.19 82 ILE A C 1
ATOM 624 O O . ILE A 1 82 ? -4.590 7.560 0.434 1.00 96.19 82 ILE A O 1
ATOM 628 N N . TYR A 1 83 ? -4.049 5.383 0.267 1.00 97.62 83 TYR A N 1
ATOM 629 C CA . TYR A 1 83 ? -3.533 5.245 1.623 1.00 97.62 83 TYR A CA 1
ATOM 630 C C . TYR A 1 83 ? -2.125 4.662 1.656 1.00 97.62 83 TYR A C 1
ATOM 632 O O . TYR A 1 83 ? -1.811 3.683 0.984 1.00 97.62 83 TYR A O 1
ATOM 640 N N . ASP A 1 84 ? -1.301 5.216 2.534 1.00 96.69 84 ASP A N 1
ATOM 641 C CA . ASP A 1 84 ? -0.127 4.546 3.055 1.00 96.69 84 ASP A CA 1
ATOM 642 C C . ASP A 1 84 ? -0.587 3.615 4.182 1.00 96.69 84 ASP A C 1
ATOM 644 O O . ASP A 1 84 ? -1.284 4.032 5.113 1.00 96.69 84 ASP A O 1
ATOM 648 N N . VAL A 1 85 ? -0.219 2.342 4.084 1.00 97.19 85 VAL A N 1
ATOM 649 C CA . VAL A 1 85 ? -0.563 1.293 5.045 1.00 97.19 85 VAL A CA 1
ATOM 650 C C . VAL A 1 85 ? 0.659 1.008 5.902 1.00 97.19 85 VAL A C 1
ATOM 652 O O . VAL A 1 85 ? 1.716 0.680 5.372 1.00 97.19 85 VAL A O 1
ATOM 655 N N . ILE A 1 86 ? 0.521 1.107 7.222 1.00 97.06 86 ILE A N 1
ATOM 656 C CA . ILE A 1 86 ? 1.631 0.982 8.174 1.00 97.06 86 ILE A CA 1
ATOM 657 C C . ILE A 1 86 ? 1.317 -0.123 9.184 1.00 97.06 86 ILE A C 1
ATOM 659 O O . ILE A 1 86 ? 0.262 -0.100 9.816 1.00 97.06 86 ILE A O 1
ATOM 663 N N . ALA A 1 87 ? 2.233 -1.072 9.379 1.00 96.75 87 ALA A N 1
ATOM 664 C CA . ALA A 1 87 ? 2.131 -2.065 10.444 1.00 96.75 87 ALA A CA 1
ATOM 665 C C . ALA A 1 87 ? 2.357 -1.398 11.811 1.00 96.75 87 ALA A C 1
ATOM 667 O O . ALA A 1 87 ? 3.382 -0.759 12.043 1.00 96.75 87 ALA A O 1
ATOM 668 N N . VAL A 1 88 ? 1.414 -1.567 12.738 1.00 97.44 88 VAL A N 1
ATOM 669 C CA . VAL A 1 88 ? 1.473 -0.987 14.091 1.00 97.44 88 VAL A CA 1
ATOM 670 C C . VAL A 1 88 ? 1.850 -2.035 15.131 1.00 97.44 88 VAL A C 1
ATOM 672 O O . VAL A 1 88 ? 2.626 -1.752 16.043 1.00 97.44 88 VAL A O 1
ATOM 675 N N . LYS A 1 89 ? 1.291 -3.245 15.028 1.00 97.00 89 LYS A N 1
ATOM 676 C CA . LYS A 1 89 ? 1.524 -4.330 15.991 1.00 97.00 89 LYS A CA 1
ATOM 677 C C . LYS A 1 89 ? 1.240 -5.690 15.369 1.00 97.00 89 LYS A C 1
ATOM 679 O O . LYS A 1 89 ? 0.274 -5.835 14.631 1.00 97.00 89 LYS A O 1
ATOM 684 N N . GLY A 1 90 ? 2.011 -6.700 15.763 1.00 95.94 90 GLY A N 1
ATOM 685 C CA . GLY A 1 90 ? 1.811 -8.070 15.296 1.00 95.94 90 GLY A CA 1
ATOM 686 C C . GLY A 1 90 ? 2.348 -8.275 13.885 1.00 95.94 90 GLY A C 1
ATOM 687 O O . GLY A 1 90 ? 3.022 -7.395 13.347 1.00 95.94 90 GLY A O 1
ATOM 688 N N . ASN A 1 91 ? 2.062 -9.455 13.345 1.00 95.81 91 ASN A N 1
ATOM 689 C CA . ASN A 1 91 ? 2.590 -9.983 12.095 1.00 95.81 91 ASN A CA 1
ATOM 690 C C . ASN A 1 91 ? 1.500 -10.844 11.440 1.00 95.81 91 ASN A C 1
ATOM 692 O O . ASN A 1 91 ? 0.913 -11.700 12.103 1.00 95.81 91 ASN A O 1
ATOM 696 N N . GLY A 1 92 ? 1.241 -10.649 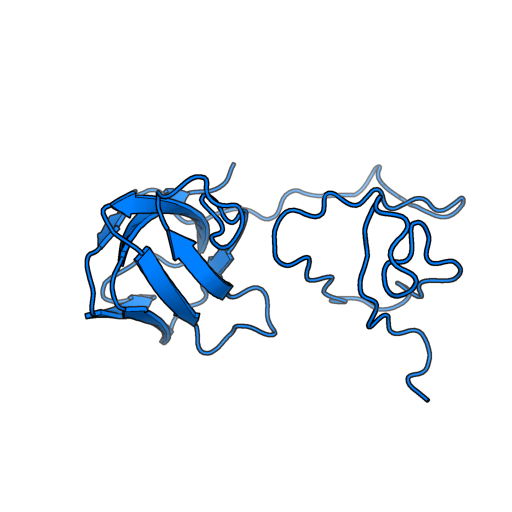10.153 1.00 95.94 92 GLY A N 1
ATOM 697 C CA . GLY A 1 92 ? 0.217 -11.392 9.433 1.00 95.94 92 GLY A CA 1
ATOM 698 C C . GLY A 1 92 ? 0.058 -10.931 7.988 1.00 95.94 92 GLY A C 1
ATOM 699 O O . GLY A 1 92 ? 1.023 -10.479 7.384 1.00 95.94 92 GLY A O 1
ATOM 700 N N . ASN A 1 93 ? -1.135 -11.072 7.417 1.00 96.31 93 ASN A N 1
ATOM 701 C CA . ASN A 1 93 ? -1.397 -10.747 6.015 1.00 96.31 93 ASN A CA 1
ATOM 702 C C . ASN A 1 93 ? -2.430 -9.630 5.894 1.00 96.31 93 ASN A C 1
ATOM 704 O O . ASN A 1 93 ? -3.429 -9.615 6.621 1.00 96.31 93 ASN A O 1
ATOM 708 N N . ILE A 1 94 ? -2.210 -8.741 4.933 1.00 96.25 94 ILE A N 1
ATOM 709 C CA . ILE A 1 94 ? -3.205 -7.785 4.465 1.00 96.25 94 ILE A CA 1
ATOM 710 C C . ILE A 1 94 ? -3.469 -8.031 2.985 1.00 96.25 94 ILE A C 1
ATOM 712 O O . ILE A 1 94 ? -2.535 -8.195 2.205 1.00 96.25 94 ILE A O 1
ATOM 716 N N . SER A 1 95 ? -4.737 -8.053 2.590 1.00 97.44 95 SER A N 1
ATOM 717 C CA . SER A 1 95 ? -5.121 -8.187 1.187 1.00 97.44 95 SER A CA 1
ATOM 718 C C . SER A 1 95 ? -6.387 -7.407 0.882 1.00 97.44 95 SER A C 1
ATOM 720 O O . SER A 1 95 ? -7.281 -7.345 1.724 1.00 97.44 95 SER A O 1
ATOM 722 N N . SER A 1 96 ? -6.497 -6.883 -0.333 1.00 98.06 96 SER A N 1
ATOM 723 C CA . SER A 1 96 ? -7.744 -6.353 -0.871 1.00 98.06 96 SER A CA 1
ATOM 724 C C . SER A 1 96 ? -8.163 -7.077 -2.147 1.00 98.06 96 SER A C 1
ATOM 726 O O . SER A 1 96 ? -7.332 -7.615 -2.882 1.00 98.06 96 SER A O 1
ATOM 728 N N . ASP A 1 97 ? -9.464 -7.113 -2.419 1.00 97.75 97 ASP A N 1
ATOM 729 C CA . ASP A 1 97 ? -10.012 -7.758 -3.621 1.00 97.75 97 ASP A CA 1
ATOM 730 C C . ASP A 1 97 ? -9.590 -7.062 -4.928 1.00 97.75 97 ASP A C 1
ATOM 732 O O . ASP A 1 97 ? -9.511 -7.702 -5.976 1.00 97.75 97 ASP A O 1
ATOM 736 N N . ASN A 1 98 ? -9.193 -5.792 -4.855 1.00 95.12 98 ASN A N 1
ATOM 737 C CA . ASN A 1 98 ? -8.627 -5.028 -5.963 1.00 95.12 98 ASN A CA 1
ATOM 738 C C . ASN A 1 98 ? -7.084 -5.083 -6.053 1.00 95.12 98 ASN A C 1
ATOM 740 O O . ASN A 1 98 ? -6.471 -4.162 -6.596 1.00 95.12 98 ASN A O 1
ATOM 744 N N . MET A 1 99 ? -6.424 -6.132 -5.538 1.00 91.75 99 MET A N 1
ATOM 745 C CA . MET A 1 99 ? -4.948 -6.229 -5.483 1.00 91.75 99 MET A CA 1
ATOM 746 C C . MET A 1 99 ? -4.227 -6.016 -6.831 1.00 91.75 99 MET A C 1
ATOM 748 O O . MET A 1 99 ? -3.086 -5.563 -6.859 1.00 91.75 99 MET A O 1
ATOM 752 N N . PHE A 1 100 ? -4.882 -6.304 -7.961 1.00 85.75 100 PHE A N 1
ATOM 753 C CA . PHE A 1 100 ? -4.321 -6.103 -9.307 1.00 85.75 100 PHE A CA 1
ATOM 754 C C . PHE A 1 100 ? -4.649 -4.730 -9.921 1.00 85.75 100 PHE A C 1
ATOM 756 O O . PHE A 1 100 ? -4.146 -4.390 -10.991 1.00 85.75 100 PHE A O 1
ATOM 763 N N . GLU A 1 101 ? -5.448 -3.918 -9.229 1.00 88.75 101 GLU A N 1
ATOM 764 C CA . GLU A 1 101 ? -5.925 -2.595 -9.653 1.00 88.75 101 GLU A CA 1
ATOM 765 C C . GLU A 1 101 ? -5.458 -1.489 -8.688 1.00 88.75 101 GLU A C 1
ATO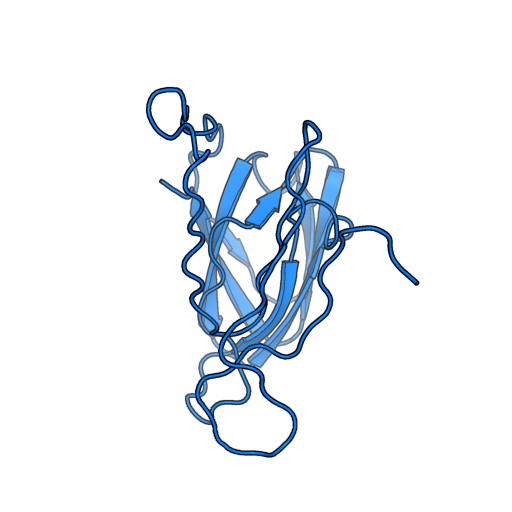M 767 O O . GLU A 1 101 ? -6.134 -0.484 -8.470 1.00 88.75 101 GLU A O 1
ATOM 772 N N . GLY A 1 102 ? -4.274 -1.677 -8.097 1.00 88.25 102 GLY A N 1
ATOM 773 C CA . GLY A 1 102 ? -3.666 -0.741 -7.147 1.00 88.25 102 GLY A CA 1
ATOM 774 C C . GLY A 1 102 ? -4.001 -1.014 -5.681 1.00 88.25 102 GLY A C 1
ATOM 775 O O . GLY A 1 102 ? -3.594 -0.235 -4.823 1.00 88.25 102 GLY A O 1
ATOM 776 N N . GLY A 1 103 ? -4.721 -2.100 -5.391 1.00 93.62 103 GLY A N 1
ATOM 777 C CA . GLY A 1 103 ? -4.900 -2.619 -4.040 1.00 93.62 103 GLY A CA 1
ATOM 778 C C . GLY A 1 103 ? -3.615 -3.196 -3.441 1.00 93.62 103 GLY A C 1
ATOM 779 O O . GLY A 1 103 ? -2.507 -2.923 -3.899 1.00 93.62 103 GLY A O 1
ATOM 780 N N . ILE A 1 104 ? -3.767 -4.018 -2.406 1.00 93.88 104 ILE A N 1
ATOM 781 C CA . ILE A 1 104 ? -2.647 -4.559 -1.632 1.00 93.88 104 ILE A CA 1
ATOM 782 C C . ILE A 1 104 ? -2.777 -6.073 -1.464 1.00 93.88 104 ILE A C 1
ATOM 784 O O . ILE A 1 104 ? -3.882 -6.598 -1.354 1.00 93.88 104 ILE A O 1
ATOM 788 N N . ASN A 1 105 ? -1.650 -6.780 -1.430 1.00 94.31 105 ASN A N 1
ATOM 789 C CA . ASN A 1 105 ? -1.560 -8.158 -0.953 1.00 94.31 105 ASN A CA 1
ATOM 790 C C . ASN A 1 105 ? -0.146 -8.398 -0.418 1.00 94.31 105 ASN A C 1
ATOM 792 O O . ASN A 1 105 ? 0.765 -8.679 -1.193 1.00 94.31 105 ASN A O 1
ATOM 796 N N . GLU A 1 106 ? 0.046 -8.211 0.885 1.00 93.69 106 GLU A N 1
ATOM 797 C CA . GLU A 1 106 ? 1.372 -8.182 1.498 1.00 93.69 106 GLU A CA 1
ATOM 798 C C . GLU A 1 106 ? 1.396 -8.892 2.853 1.00 93.69 106 GLU A C 1
ATOM 800 O O . GLU A 1 106 ? 0.479 -8.773 3.675 1.00 93.69 106 GLU A O 1
ATOM 805 N N . VAL A 1 107 ? 2.510 -9.575 3.117 1.00 94.12 107 VAL A N 1
ATOM 806 C CA . VAL A 1 107 ? 2.817 -10.114 4.444 1.00 94.12 107 VAL A CA 1
ATOM 807 C C . VAL A 1 107 ? 3.382 -8.971 5.286 1.00 94.12 107 VAL A C 1
ATOM 809 O O . VAL A 1 107 ? 4.495 -8.489 5.069 1.00 94.12 107 VAL A O 1
ATOM 812 N N . PHE A 1 108 ? 2.573 -8.497 6.228 1.00 94.56 108 PHE A N 1
ATOM 813 C CA . PHE A 1 108 ? 2.788 -7.278 6.996 1.00 94.56 108 PHE A CA 1
ATOM 814 C C . PHE A 1 108 ? 3.188 -7.569 8.430 1.00 94.56 108 PHE A C 1
ATOM 816 O O . PHE A 1 108 ? 2.695 -8.508 9.055 1.00 94.56 108 PHE A O 1
ATOM 823 N N . GLY A 1 109 ? 4.039 -6.727 8.998 1.00 94.69 109 GLY A N 1
ATOM 824 C CA . GLY A 1 109 ? 4.480 -6.957 10.361 1.00 94.69 109 GLY A CA 1
ATOM 825 C C . GLY A 1 109 ? 5.451 -5.924 10.882 1.00 94.69 109 GLY A C 1
ATOM 826 O O . GLY A 1 109 ? 5.979 -5.086 10.158 1.00 94.69 109 GLY A O 1
ATOM 827 N N . THR A 1 110 ? 5.664 -5.986 12.189 1.00 92.69 110 THR A N 1
ATOM 828 C CA . THR A 1 110 ? 6.558 -5.070 12.910 1.00 92.69 110 THR A CA 1
ATOM 829 C C . THR A 1 110 ? 7.941 -5.662 13.168 1.00 92.69 110 THR A C 1
ATOM 831 O O . THR A 1 110 ? 8.880 -4.904 13.447 1.00 92.69 110 THR A O 1
ATOM 834 N N . SER A 1 111 ? 8.104 -6.987 13.046 1.00 85.31 111 SER A N 1
ATOM 835 C CA . SER A 1 111 ? 9.414 -7.624 13.191 1.00 85.31 111 SER A CA 1
ATOM 836 C C . SER A 1 111 ? 10.375 -7.177 12.083 1.00 85.31 111 SER A C 1
ATOM 838 O O . SER A 1 111 ? 9.992 -6.886 10.954 1.00 85.31 111 SER A O 1
ATOM 840 N N . GLY A 1 112 ? 11.651 -7.028 12.444 1.00 72.50 112 GLY A N 1
ATOM 841 C CA . GLY A 1 112 ? 12.726 -6.599 11.542 1.00 72.50 112 GLY A CA 1
ATOM 842 C C . GLY A 1 112 ? 13.538 -7.756 10.963 1.00 72.50 112 GLY A C 1
ATOM 843 O O . GLY A 1 112 ? 14.680 -7.544 10.580 1.00 72.50 112 GLY A O 1
ATOM 844 N N . ASP A 1 113 ? 12.986 -8.967 10.951 1.00 80.75 113 ASP A N 1
ATOM 845 C CA . ASP A 1 113 ? 13.649 -10.198 10.494 1.00 80.75 113 ASP A CA 1
ATOM 846 C C . ASP A 1 113 ? 13.719 -10.329 8.959 1.00 80.75 113 ASP A C 1
ATOM 848 O O . ASP A 1 113 ? 14.264 -11.301 8.447 1.00 80.75 113 ASP A O 1
ATOM 852 N N . GLY A 1 114 ? 13.202 -9.336 8.228 1.00 76.50 114 GLY A N 1
ATOM 853 C CA . GLY A 1 114 ? 13.255 -9.268 6.768 1.00 76.50 114 GLY A CA 1
ATOM 854 C C . GLY A 1 114 ? 12.126 -10.010 6.053 1.00 76.50 114 GLY A C 1
ATOM 855 O O . GLY A 1 114 ? 12.046 -9.915 4.832 1.00 76.50 114 GLY A O 1
ATOM 856 N N . PHE A 1 115 ? 11.237 -10.694 6.780 1.00 84.12 115 PHE A N 1
ATOM 857 C CA . PHE A 1 115 ? 10.096 -11.403 6.186 1.00 84.12 115 PHE A CA 1
ATOM 858 C C . PHE A 1 115 ? 8.863 -10.520 5.978 1.00 84.12 115 PHE A C 1
ATOM 860 O O . PHE A 1 115 ? 7.993 -10.867 5.184 1.00 84.12 115 PHE A O 1
ATOM 867 N N . TYR A 1 116 ? 8.781 -9.394 6.689 1.00 91.25 116 TYR A N 1
ATOM 868 C CA . TYR A 1 116 ? 7.584 -8.562 6.735 1.00 91.25 116 TYR A CA 1
ATOM 869 C C . TYR A 1 116 ? 7.812 -7.187 6.127 1.00 91.25 116 TYR A C 1
ATOM 871 O O . TYR A 1 116 ? 8.814 -6.514 6.394 1.00 91.25 116 TYR A O 1
ATOM 879 N N . VAL A 1 117 ? 6.814 -6.729 5.380 1.00 91.38 117 VAL A N 1
ATOM 880 C CA . VAL A 1 117 ? 6.705 -5.334 4.972 1.00 91.38 117 VAL A CA 1
ATOM 881 C C . VAL A 1 117 ? 6.143 -4.528 6.147 1.00 91.38 117 VAL A C 1
ATOM 883 O O . VAL A 1 117 ? 5.136 -4.892 6.755 1.00 91.38 117 VAL A O 1
ATOM 886 N N . LYS A 1 118 ? 6.818 -3.429 6.496 1.00 93.12 118 LYS A N 1
ATOM 887 C CA . LYS A 1 118 ? 6.363 -2.502 7.550 1.00 93.12 118 LYS A CA 1
ATOM 888 C C . LYS A 1 118 ? 5.435 -1.422 7.020 1.00 93.12 118 LYS A C 1
ATOM 890 O O . LYS A 1 118 ? 4.609 -0.899 7.765 1.00 93.12 118 LYS A O 1
ATOM 895 N N . GLU A 1 119 ? 5.620 -1.058 5.758 1.00 93.19 119 GLU A N 1
ATOM 896 C CA . GLU A 1 119 ? 4.900 0.024 5.115 1.00 93.19 119 GLU A CA 1
ATOM 897 C C . GLU A 1 119 ? 4.694 -0.272 3.631 1.00 93.19 119 GLU A C 1
ATOM 899 O O . GLU A 1 119 ? 5.621 -0.689 2.941 1.00 93.19 119 GLU A O 1
ATOM 904 N N . PHE A 1 120 ? 3.482 -0.013 3.153 1.00 92.69 120 PHE A N 1
ATOM 905 C CA . PHE A 1 120 ? 3.086 -0.093 1.756 1.00 92.69 120 PHE A CA 1
ATOM 906 C C . PHE A 1 120 ? 2.518 1.264 1.371 1.00 92.69 120 PHE A C 1
ATOM 908 O O . PHE A 1 120 ? 1.659 1.806 2.067 1.00 92.69 120 PHE A O 1
ATOM 915 N N . LYS A 1 121 ? 3.023 1.835 0.284 1.00 91.75 121 LYS A N 1
ATOM 916 C CA . LYS A 1 121 ? 2.687 3.195 -0.129 1.00 91.75 121 LYS A CA 1
ATOM 917 C C . LYS A 1 121 ? 1.628 3.182 -1.216 1.00 91.75 121 LYS A C 1
ATOM 919 O O . LYS A 1 121 ? 1.707 2.388 -2.147 1.00 91.75 121 LYS A O 1
ATOM 924 N N . ASN A 1 122 ? 0.721 4.148 -1.150 1.00 92.31 122 ASN A N 1
ATOM 925 C CA . ASN A 1 122 ? -0.258 4.422 -2.198 1.00 92.31 122 ASN A CA 1
ATOM 926 C C . ASN A 1 122 ? -1.220 3.264 -2.532 1.00 92.31 122 ASN A C 1
ATOM 928 O O . ASN A 1 122 ? -1.583 3.091 -3.697 1.00 92.31 122 ASN A O 1
ATOM 932 N N . ALA A 1 123 ? -1.668 2.499 -1.532 1.00 94.56 123 ALA A N 1
ATOM 933 C CA . ALA A 1 123 ? -2.765 1.550 -1.711 1.00 94.56 123 ALA A CA 1
ATOM 934 C C . ALA A 1 123 ? -4.020 2.299 -2.163 1.00 94.56 123 ALA A C 1
ATOM 936 O O . ALA A 1 123 ? -4.496 3.211 -1.486 1.00 94.56 123 ALA A O 1
ATOM 937 N N . TYR A 1 124 ? -4.535 1.935 -3.328 1.00 94.31 124 TYR A N 1
ATOM 938 C CA . TYR A 1 124 ? -5.681 2.577 -3.939 1.00 94.31 124 TYR A CA 1
ATOM 939 C C . TYR A 1 124 ? -6.952 1.808 -3.607 1.00 94.31 124 TYR A C 1
ATOM 941 O O . TYR A 1 124 ? -7.106 0.651 -3.987 1.00 94.31 124 TYR A O 1
ATOM 949 N N . PHE A 1 125 ? -7.876 2.470 -2.921 1.00 96.62 125 PHE A N 1
ATOM 950 C CA . PHE A 1 125 ? -9.125 1.899 -2.441 1.00 96.62 125 PHE A CA 1
ATOM 951 C C . PHE A 1 125 ? -10.311 2.667 -3.037 1.00 96.62 125 PHE A C 1
ATOM 953 O O . PHE A 1 125 ? -10.619 3.793 -2.635 1.00 96.62 125 PHE A O 1
ATOM 960 N N . ASN A 1 126 ? -10.949 2.054 -4.036 1.00 94.50 126 ASN A N 1
ATOM 961 C CA . ASN A 1 126 ? -12.223 2.505 -4.599 1.00 94.50 126 ASN A CA 1
ATOM 962 C C . ASN A 1 126 ? -13.395 2.075 -3.712 1.00 94.50 126 ASN A C 1
ATOM 964 O O . ASN A 1 126 ? -13.221 1.248 -2.822 1.00 94.50 126 ASN A O 1
ATOM 968 N N . ASP A 1 127 ? -14.580 2.625 -3.973 1.00 96.62 127 ASP A N 1
ATOM 969 C CA . ASP A 1 127 ? -15.809 2.195 -3.303 1.00 96.62 127 ASP A CA 1
ATOM 970 C C . ASP A 1 127 ? -16.026 0.679 -3.459 1.00 96.62 127 ASP A C 1
ATOM 972 O O . ASP A 1 127 ? -15.616 0.083 -4.458 1.00 96.62 127 ASP A O 1
ATOM 976 N N . ASP A 1 128 ? -16.635 0.071 -2.440 1.00 97.81 128 ASP A N 1
ATOM 977 C CA . ASP A 1 128 ? -16.966 -1.357 -2.341 1.00 97.81 128 ASP A CA 1
ATOM 978 C C . ASP A 1 128 ? -15.777 -2.334 -2.286 1.00 97.81 128 ASP A C 1
ATOM 980 O O . ASP A 1 128 ? -15.989 -3.534 -2.104 1.00 97.81 128 ASP A O 1
ATOM 984 N N . VAL A 1 129 ? -14.533 -1.844 -2.349 1.00 98.31 129 VAL A N 1
ATOM 985 C CA . VAL A 1 129 ? -13.332 -2.666 -2.130 1.00 98.31 129 VAL A CA 1
ATOM 986 C C . VAL A 1 129 ? -13.367 -3.294 -0.738 1.00 98.31 129 VAL A C 1
ATOM 988 O O . VAL A 1 129 ? -13.567 -2.604 0.271 1.00 98.31 129 VAL A O 1
ATOM 991 N N . GLN A 1 130 ? -13.118 -4.602 -0.680 1.00 98.50 130 GLN A N 1
ATOM 992 C CA . GLN A 1 130 ? -12.979 -5.346 0.568 1.00 98.50 130 GLN A CA 1
ATOM 993 C C . GLN A 1 130 ? -11.512 -5.432 0.976 1.00 98.50 130 GLN A C 1
ATOM 995 O O . GLN A 1 130 ? -10.679 -5.948 0.234 1.00 98.50 130 GLN A O 1
ATOM 1000 N N . LEU A 1 131 ? -11.207 -4.963 2.186 1.00 98.56 131 LEU A N 1
ATOM 1001 C CA . LEU A 1 131 ? -9.904 -5.072 2.828 1.00 98.56 131 LEU A CA 1
ATOM 1002 C C . LEU A 1 131 ? -9.956 -6.125 3.937 1.00 98.56 131 LEU A C 1
ATOM 1004 O O . LEU A 1 131 ? -10.655 -5.953 4.936 1.00 98.56 131 LEU A O 1
ATOM 1008 N N . THR A 1 132 ? -9.165 -7.183 3.799 1.00 98.69 132 THR A N 1
ATOM 1009 C CA . THR A 1 132 ? -8.966 -8.204 4.829 1.00 98.69 132 THR A CA 1
ATOM 1010 C C . THR A 1 132 ? -7.640 -7.968 5.539 1.00 98.69 132 THR A C 1
ATOM 1012 O O . THR A 1 132 ? -6.580 -7.9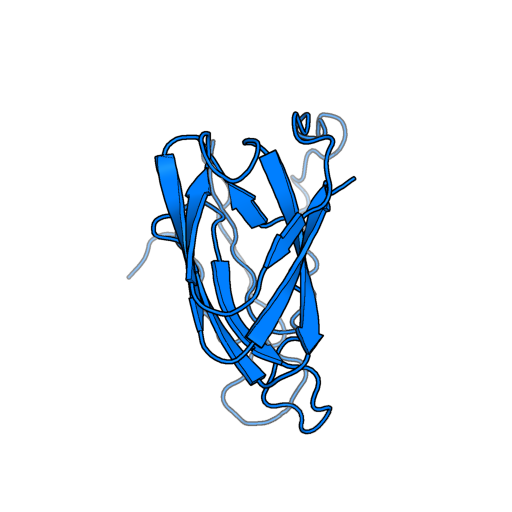07 4.917 1.00 98.69 132 THR A O 1
ATOM 1015 N N . VAL A 1 133 ? -7.700 -7.886 6.864 1.00 98.50 133 VAL A N 1
ATOM 1016 C CA . VAL A 1 133 ? -6.546 -7.783 7.759 1.00 98.50 133 VAL A CA 1
ATOM 1017 C C . VAL A 1 133 ? -6.533 -9.021 8.649 1.00 98.50 133 VAL A C 1
ATOM 1019 O O . VAL A 1 133 ? -7.540 -9.349 9.274 1.00 98.50 133 VAL A O 1
ATOM 1022 N N . SER A 1 134 ? -5.408 -9.724 8.735 1.00 98.25 134 SER A N 1
ATOM 1023 C CA . SER A 1 134 ? -5.285 -10.933 9.555 1.00 98.25 134 SER A CA 1
ATOM 1024 C C . SER A 1 134 ? -3.951 -10.962 10.285 1.00 98.25 134 SER A C 1
ATOM 1026 O O . SER A 1 134 ? -2.911 -10.812 9.658 1.00 98.25 134 SER A O 1
ATOM 1028 N N . GLY A 1 135 ? -3.963 -11.149 11.606 1.00 97.25 135 GLY A N 1
ATOM 1029 C CA . GLY A 1 135 ? -2.763 -11.320 12.443 1.00 97.25 135 GLY A CA 1
ATOM 1030 C C . GLY A 1 135 ? -1.971 -10.039 12.753 1.00 97.25 135 GLY A C 1
ATOM 1031 O O . GLY A 1 135 ? -1.070 -10.059 13.592 1.00 97.25 135 GLY A O 1
ATOM 1032 N N . VAL A 1 136 ? -2.327 -8.910 12.137 1.00 97.62 136 VAL A N 1
ATOM 1033 C CA . VAL A 1 136 ? -1.633 -7.624 12.272 1.00 97.62 136 VAL A CA 1
ATOM 1034 C C . VAL A 1 136 ? -2.623 -6.497 12.577 1.00 97.62 136 VAL A C 1
ATOM 1036 O O . VAL A 1 136 ? -3.771 -6.515 12.143 1.00 97.62 136 VAL A O 1
ATOM 1039 N N . THR A 1 137 ? -2.180 -5.509 13.349 1.00 98.44 137 THR A N 1
ATOM 1040 C CA . THR A 1 137 ? -2.842 -4.210 13.479 1.00 98.44 137 THR A CA 1
ATOM 1041 C C . THR A 1 137 ? -2.164 -3.233 12.530 1.00 98.44 137 THR A C 1
ATOM 1043 O O . THR A 1 137 ? -0.942 -3.076 12.583 1.00 98.44 137 THR A O 1
ATOM 1046 N N . ILE A 1 138 ? -2.948 -2.554 11.699 1.00 98.38 138 ILE A N 1
ATOM 1047 C CA . ILE A 1 138 ? -2.479 -1.594 10.699 1.00 98.38 138 ILE A CA 1
ATOM 1048 C C . ILE A 1 138 ? -3.006 -0.190 10.977 1.00 98.38 138 ILE A C 1
ATOM 1050 O O . ILE A 1 138 ? -4.048 -0.017 11.612 1.00 98.38 138 ILE A O 1
ATOM 1054 N N . LYS A 1 139 ? -2.306 0.804 10.435 1.00 98.62 139 LYS A N 1
ATOM 1055 C CA . LYS A 1 139 ? -2.770 2.179 10.295 1.00 98.62 139 LYS A CA 1
ATOM 1056 C C . LYS A 1 139 ? -2.868 2.528 8.811 1.00 98.62 139 LYS A C 1
ATOM 1058 O O . LYS A 1 139 ? -1.906 2.319 8.079 1.00 98.62 139 LYS A O 1
ATOM 1063 N N . LEU A 1 140 ? -4.004 3.071 8.389 1.00 98.50 140 LEU A N 1
ATOM 1064 C CA . LEU A 1 140 ? -4.192 3.687 7.079 1.00 98.50 140 LEU A CA 1
ATOM 1065 C C . LEU A 1 140 ? -4.027 5.197 7.228 1.00 98.50 140 LEU A C 1
ATOM 1067 O O . LEU A 1 140 ? -4.722 5.814 8.036 1.00 98.50 140 LEU A O 1
ATOM 1071 N N . VAL A 1 141 ? -3.121 5.789 6.456 1.00 98.50 141 VAL A N 1
ATOM 1072 C CA . VAL A 1 141 ? -2.866 7.235 6.428 1.00 98.50 141 VAL A CA 1
ATOM 1073 C C . VAL A 1 141 ? -3.094 7.737 5.007 1.00 98.50 141 VAL A C 1
ATOM 1075 O O . VAL A 1 141 ? -2.502 7.163 4.099 1.00 98.50 141 VAL A O 1
ATOM 1078 N N . PRO A 1 142 ? -3.921 8.771 4.764 1.00 97.81 142 PRO A N 1
ATOM 1079 C CA . PRO A 1 142 ? -4.085 9.314 3.419 1.00 97.81 142 PRO A CA 1
ATOM 1080 C C . PRO A 1 142 ? -2.732 9.685 2.795 1.00 97.81 142 PRO A C 1
ATOM 1082 O O . PRO A 1 142 ? -1.970 10.465 3.374 1.00 97.81 142 PRO A O 1
ATOM 1085 N N . SER A 1 143 ? -2.428 9.118 1.627 1.00 94.81 143 SER A N 1
ATOM 1086 C CA . SER A 1 143 ? -1.193 9.412 0.894 1.00 94.81 143 SER A CA 1
ATOM 1087 C C . SER A 1 143 ? -1.195 10.857 0.384 1.00 94.81 143 SER A C 1
ATOM 1089 O O . SER A 1 143 ? -2.253 11.408 0.056 1.00 94.81 143 SER A O 1
ATOM 1091 N N . LYS A 1 144 ? -0.005 11.464 0.331 1.00 85.00 144 LYS A N 1
ATOM 1092 C CA . LYS A 1 144 ? 0.215 12.848 -0.119 1.00 85.00 144 LYS A CA 1
ATOM 1093 C C . LYS A 1 144 ? 0.539 12.939 -1.603 1.00 85.00 144 LYS A C 1
ATOM 1095 O O . LYS A 1 144 ? 1.221 12.023 -2.108 1.00 85.00 144 LYS A O 1
#

Foldseek 3Di:
DPDQDDDAQDDPDPPVRHDPDDPRRDPPDPPDDDDDDDPDDDDDDDPPDDCVPDDDDDFPFDDKDKDAFDKDFDVGRGDFGWWKKFFDAFWAWKFKPCCVNQADTFGAHDDPPRRHDGIDGGRGGDGGIMMGHPGTMMMTDHHD

pLDDT: mean 90.14, std 9.47, range [46.19, 98.69]

Sequence (144 aa):
MYDGGINQVMGTQDDGVSVKEFKNLKLDKKDISITVNGTAVIKLSSKAAQTKNLKPKENPAKKEYTFSSGNYVVGKDIERGIYDVIAVKGNGNISSDNMFEGGINEVFGTSGDGFYVKEFKNAYFNDDVQLTVSGVTIKLVPSK

Radius of gyration: 16.61 Å; chains: 1; bounding box: 42×34×41 Å

Organism: NCBI:txid157687

Secondary structure (DSSP, 8-state):
--SS-----B-SS-SSS-BS--------STT------TT-------TT--GGG--PPP------EEE-SEEEEBTTTB-SEEEEEEEEEEEEEEEETTTTTT--EEEEES--SSSSBSEEEEEEE-TT-EEEEEEEEEEEEE--

=== Feature glossary ===
Feature key, reading from the visual/contextual features back to the raw sequence:

Rendered structure images. Structure images are PyMOL renders from six orthogonal camera directions. Cartoon representation draws helices as coils and strands as arrows; sticks shows the backbone as bonds; surface shows the solvent-excluded envelope. Rainbow coloring maps sequence position to hue (blue→red, N→C); chain coloring assigns a distinct color per polypeptide.

Contact-map, Ramachandran, and PAE plots. Three diagnostic plots accompany the record. The Cα contact map visualizes the tertiary structure as a 2D adjacency matrix (8 Å cutoff, sequence-local contacts suppressed). The Ramachandran plot shows the distribution of backbone (φ, ψ) torsions, with points in the α and β basins reflecting secondary structure content. The PAE plot shows AlphaFold's inter-residue confidence as a color matrix.

InterPro / GO / CATH / organism. The annotation block draws on four external resources. InterPro: which protein families and domains the sequence belongs to. GO: standardized terms for what the protein does, what process it participates in, and where in the cell it acts. CATH: which structural fold it has in the CATH hierarchy. Organism: the species of origin.

Nearest PDB structures. Structural nearest neighbors (via Foldseek easy-search vs the PDB). Reported per hit: target PDB id, E-value, and alignment TM-score. A TM-score above ~0.5 is the conventional threshold for 'same fold'.

Predicted aligned error. Predicted aligned error is AlphaFold's pairwise confidence. Unlike pLDDT (per-residue), PAE is per-residue-pair and captures whether two parts of the structure are correctly placed relative to each other. Units are ångströms of expected positional error.

Solvent-accessible surface area. SASA measures how much of the protein is reachable by solvent. It is computed by rolling a water-sized probe over the atomic surface and summing the exposed area (Å²). Per-residue SASA distinguishes core (buried, low SASA) from surface (exposed, high SASA) residues; total SASA is a whole-molecule size measure.

B-factor. Crystallographic B-factors measure how much each atom's electron density is smeared out, in Å². They rise in mobile loops and surface residues and fall in the buried interior. In AlphaFold models this column is repurposed to hold pLDDT instead.

pLDDT. For AlphaFold models, the B-factor field carries pLDDT — the model's own estimate of local accuracy on a 0–100 scale. Regions with pLDDT<50 should be treated as essentially unmodeled; they often correspond to intrinsically disordered segments.

Backbone torsions (φ/ψ). φ (phi) and ψ (psi) are the two rotatable backbone dihedrals per residue: φ is the C(i-1)–N–Cα–C torsion, ψ is the N–Cα–C–N(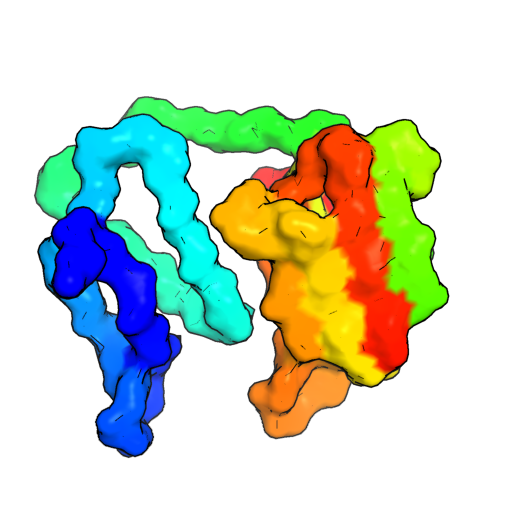i+1) torsion, both in degrees on (−180°, 180°]. α-helical residues cluster near (−60°, −45°); β-strand residues near (−120°, +130°). A Ramachandran plot is simply a scatter of (φ, ψ) for every residue.

Radius of gyration, Cα contacts, bounding box. Radius of gyration (Rg) is the root-mean-square distance of Cα atoms from their centroid — a single number for overall size and compactness. A globular domain of N residues has Rg ≈ 2.2·N^0.38 Å; an extended or disordered chain has a much larger Rg. The Cα contact count is the number of residue pairs whose Cα atoms are within 8 Å and are more than four positions apart in sequence — a standard proxy for tertiary packing density. The bounding box is the smallest axis-aligned box enclosing all Cα atoms.

Secondary structure (3-state, P-SEA). Three-state secondary structure (P-SEA) collapses the eight DSSP classes into helix (a), strand (b), and coil (c). P-SEA assigns these from Cα geometry alone — distances and angles — without requiring backbone oxygens, so it works on any Cα trace.

Secondary structure (8-state, DSSP). Secondary structure is the local, repeating backbone conformation. DSSP classifies it into eight states by reading the hydrogen-bond network: three helix types (H, G, I), two β types (E, B), two non-regular types (T, S), and unstructured coil (-).

Foldseek 3Di. The Foldseek 3Di string encodes local tertiary geometry as a 20-letter alphabet — one character per residue — derived from the relative positions of nearby Cα atoms. Unlike the amino-acid sequence, 3Di is a direct function of the 3D structure, so two proteins with the same fold have similar 3Di strings even at low sequence identity.

mmCIF coordinates. Structure coordinates are given as an mmCIF _atom_site loop: one row per atom with element, residue name, chain id, sequence number, and x/y/z position in Å. Only the four main-chain atoms per residue are included here; side chains are omitted to keep the record compact.

Sequence. This is the polypeptide sequence — one letter per residue, N-terminus first. Length ranges from a few dozen residues for small domains to over a thousand for large multi-domain proteins.